Protein AF-A0A0D0MHA0-F1 (afdb_monomer_lite)

Foldseek 3Di:
DAQEDEAAEQDLVVVVVVVCVVQVPPQKDWPDADPVQGKTWIDGPPGNDDIYMYGHDPVNDHGPPHFKDWDWDADPVRDIDIDMGGDDPPDDPDD

Sequence (95 aa):
MLSHVFVGVTYFERDFGFCAALMGEPHLKLRFRDDAKPWAGWRGTDMPRPLFLVGTPFDGHRAALADYHGAYFRDPDGSKLRVCCHTSSNTPSTC

Secondary structure (DSSP, 8-state):
---EEEEE-SSHHHHHHHHHHHT-STTEEEEEEETTTTEEEEEESS---PEEEEE--TTSSPPTTTTEEEEEEE-TT--EEEEEEE--TTS----

Radius of gyration: 13.96 Å; chains: 1; bounding box: 37×34×38 Å

Organism: Variovorax paradoxus (NCBI:txid34073)

Structure (mmCIF, N/CA/C/O backbone):
data_AF-A0A0D0MHA0-F1
#
_entry.id   AF-A0A0D0MHA0-F1
#
loop_
_atom_site.group_PDB
_atom_site.id
_atom_site.type_symbol
_atom_site.label_atom_id
_atom_site.label_alt_id
_atom_site.label_comp_id
_atom_site.label_asym_id
_atom_site.label_entity_id
_atom_site.label_seq_id
_atom_site.pdbx_PDB_ins_code
_atom_site.Cartn_x
_atom_site.Cartn_y
_atom_site.Cartn_z
_atom_site.occupancy
_atom_site.B_iso_or_equiv
_atom_site.auth_seq_id
_atom_site.auth_comp_id
_atom_site.auth_asym_id
_atom_site.auth_atom_id
_atom_site.pdbx_PDB_model_num
ATOM 1 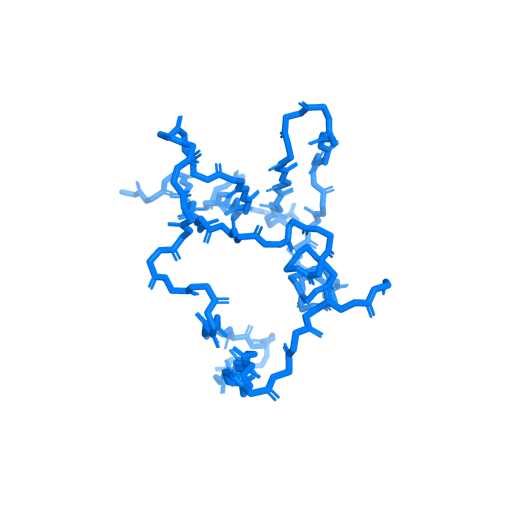N N . MET A 1 1 ? -4.842 19.493 6.382 1.00 66.50 1 MET A N 1
ATOM 2 C CA . MET A 1 1 ? -5.427 18.137 6.505 1.00 66.50 1 MET A CA 1
ATOM 3 C C . MET A 1 1 ? -4.908 17.288 5.352 1.00 66.50 1 MET A C 1
ATOM 5 O O . MET A 1 1 ? -4.965 17.759 4.224 1.00 66.50 1 MET A O 1
ATOM 9 N N . LEU A 1 2 ? -4.362 16.096 5.608 1.00 71.88 2 LEU A N 1
ATOM 10 C CA . LEU A 1 2 ? -3.867 15.212 4.544 1.00 71.88 2 LEU A CA 1
ATOM 11 C C . LEU A 1 2 ? -5.043 14.497 3.871 1.00 71.88 2 LEU A C 1
ATOM 13 O O . LEU A 1 2 ? -5.908 13.950 4.552 1.00 71.88 2 LEU A O 1
ATOM 17 N N . SER A 1 3 ? -5.096 14.515 2.540 1.00 78.44 3 SER A N 1
ATOM 18 C CA . SER A 1 3 ? -6.182 13.879 1.784 1.00 78.44 3 SER A CA 1
ATOM 19 C C . SER A 1 3 ? -5.849 12.444 1.376 1.00 78.44 3 SER A C 1
ATOM 21 O O . SER A 1 3 ? -6.747 11.598 1.349 1.00 78.44 3 SER A O 1
ATOM 23 N N . HIS A 1 4 ? -4.576 12.194 1.065 1.00 80.06 4 HIS A N 1
ATOM 24 C CA . HIS A 1 4 ? -4.017 10.916 0.641 1.00 80.06 4 HIS A CA 1
ATOM 25 C C . HIS A 1 4 ? -2.522 10.899 0.971 1.00 80.06 4 HIS A C 1
ATOM 27 O O . HIS A 1 4 ? -1.887 11.954 1.033 1.00 80.06 4 HIS A O 1
ATOM 33 N N . VAL A 1 5 ? -1.969 9.704 1.126 1.00 85.69 5 VAL A N 1
ATOM 34 C CA . VAL A 1 5 ? -0.529 9.442 1.104 1.00 85.69 5 VAL A CA 1
ATOM 35 C C . VAL A 1 5 ? -0.288 8.429 -0.007 1.00 85.69 5 VAL A C 1
ATOM 37 O O . VAL A 1 5 ? -0.984 7.418 -0.059 1.00 85.69 5 VAL A O 1
ATOM 40 N N . PHE A 1 6 ? 0.658 8.717 -0.901 1.00 86.62 6 PHE A N 1
ATOM 41 C CA . PHE A 1 6 ? 1.036 7.827 -1.998 1.00 86.62 6 PHE A CA 1
ATOM 42 C C . PHE A 1 6 ? 2.461 7.327 -1.788 1.00 86.62 6 PHE A C 1
ATOM 44 O O . PHE A 1 6 ? 3.372 8.127 -1.580 1.00 86.62 6 PHE A O 1
ATOM 51 N N . VAL A 1 7 ? 2.646 6.013 -1.864 1.00 86.25 7 VAL A N 1
ATOM 52 C CA . VAL A 1 7 ? 3.950 5.358 -1.790 1.00 86.25 7 VAL A CA 1
ATOM 53 C C . VAL A 1 7 ? 4.242 4.709 -3.138 1.00 86.25 7 VAL A C 1
ATOM 55 O O . VAL A 1 7 ? 3.512 3.825 -3.586 1.00 86.25 7 VAL A O 1
ATOM 58 N N . GLY A 1 8 ? 5.312 5.165 -3.790 1.00 87.31 8 GLY A N 1
ATOM 59 C CA . GLY A 1 8 ? 5.811 4.550 -5.017 1.00 87.31 8 GLY A CA 1
ATOM 60 C C . GLY A 1 8 ? 6.396 3.168 -4.732 1.00 87.31 8 GLY A C 1
ATOM 61 O O . GLY A 1 8 ? 7.217 3.032 -3.824 1.00 87.31 8 GLY A O 1
ATOM 62 N N . VAL A 1 9 ? 5.994 2.165 -5.509 1.00 87.38 9 VAL A N 1
ATOM 63 C CA . VAL A 1 9 ? 6.487 0.783 -5.399 1.00 87.38 9 VAL A CA 1
ATOM 64 C C . VAL A 1 9 ? 7.131 0.332 -6.702 1.00 87.38 9 VAL A C 1
ATOM 66 O O . VAL A 1 9 ? 6.773 0.814 -7.776 1.00 87.38 9 VAL A O 1
ATOM 69 N N . THR A 1 10 ? 8.098 -0.580 -6.611 1.00 87.38 10 THR A N 1
ATOM 70 C CA . THR A 1 10 ? 8.807 -1.073 -7.801 1.00 87.38 10 THR A CA 1
ATOM 71 C C . THR A 1 10 ? 8.272 -2.414 -8.282 1.00 87.38 10 THR A C 1
ATOM 73 O O . THR A 1 10 ? 8.222 -2.646 -9.487 1.00 87.38 10 THR A O 1
ATOM 76 N N . TYR A 1 11 ? 7.835 -3.280 -7.366 1.00 87.38 11 TYR A N 1
ATOM 77 C CA . TYR A 1 11 ? 7.318 -4.605 -7.685 1.00 87.38 11 TYR A CA 1
ATOM 78 C C . TYR A 1 11 ? 5.882 -4.718 -7.179 1.00 87.38 11 TYR A C 1
ATOM 80 O O . TYR A 1 11 ? 5.636 -5.227 -6.088 1.00 87.38 11 TYR A O 1
ATOM 88 N N . PHE A 1 12 ? 4.932 -4.227 -7.984 1.00 88.69 12 PHE A N 1
ATOM 89 C CA . PHE A 1 12 ? 3.558 -3.988 -7.536 1.00 88.69 12 PHE A CA 1
ATOM 90 C C . PHE A 1 12 ? 2.909 -5.192 -6.848 1.00 88.69 12 PHE A C 1
ATOM 92 O O . PHE A 1 12 ? 2.418 -5.023 -5.742 1.00 88.69 12 PHE A O 1
ATOM 99 N N . GLU A 1 13 ? 2.963 -6.398 -7.421 1.00 89.38 13 GLU A N 1
ATOM 100 C CA . GLU A 1 13 ? 2.363 -7.590 -6.793 1.00 89.38 13 GLU A CA 1
ATOM 101 C C . GLU A 1 13 ? 2.933 -7.887 -5.405 1.00 89.38 13 GLU A C 1
ATOM 103 O O . GLU A 1 13 ? 2.196 -8.124 -4.447 1.00 89.38 13 GLU A O 1
ATOM 108 N N . ARG A 1 14 ? 4.262 -7.841 -5.285 1.00 85.44 14 ARG A N 1
ATOM 109 C CA . ARG A 1 14 ? 4.966 -8.116 -4.033 1.00 85.44 14 ARG A CA 1
ATOM 110 C C . ARG A 1 14 ? 4.637 -7.058 -2.984 1.00 85.44 14 ARG A C 1
ATOM 112 O O . ARG A 1 14 ? 4.284 -7.388 -1.852 1.00 85.44 14 ARG A O 1
ATOM 119 N N . ASP A 1 15 ? 4.771 -5.792 -3.362 1.00 86.19 15 ASP A N 1
ATOM 120 C CA . ASP A 1 15 ? 4.593 -4.664 -2.454 1.00 86.19 15 ASP A CA 1
ATOM 121 C C . ASP A 1 15 ? 3.112 -4.503 -2.067 1.00 86.19 15 ASP A C 1
ATOM 123 O O . ASP A 1 15 ? 2.793 -4.240 -0.905 1.00 86.19 15 ASP A O 1
ATOM 127 N N . PHE A 1 16 ? 2.192 -4.776 -3.000 1.00 89.06 16 PHE A N 1
ATOM 128 C CA . PHE A 1 16 ? 0.766 -4.910 -2.719 1.00 89.06 16 PHE A CA 1
ATOM 129 C C . PHE A 1 16 ? 0.506 -6.031 -1.718 1.00 89.06 16 PHE A C 1
ATOM 131 O O . PHE A 1 16 ? -0.218 -5.792 -0.762 1.00 89.06 16 PHE A O 1
ATOM 138 N N . GLY A 1 17 ? 1.088 -7.222 -1.895 1.00 88.44 17 GLY A N 1
ATOM 139 C CA . GLY A 1 17 ? 0.900 -8.346 -0.973 1.00 88.44 17 GLY A CA 1
ATOM 140 C C . GLY A 1 17 ? 1.307 -8.000 0.461 1.00 88.44 17 GLY A C 1
ATOM 141 O O . GLY A 1 17 ? 0.554 -8.259 1.401 1.00 88.44 17 GLY A O 1
ATOM 142 N N . PHE A 1 18 ? 2.449 -7.328 0.626 1.00 84.81 18 PHE A N 1
ATOM 143 C CA . PHE A 1 18 ? 2.888 -6.817 1.926 1.00 84.81 18 PHE A CA 1
ATOM 144 C C . PHE A 1 18 ? 1.895 -5.802 2.514 1.00 84.81 18 PHE A C 1
ATOM 146 O O . PHE A 1 18 ? 1.456 -5.949 3.657 1.00 84.81 18 PHE A O 1
ATOM 153 N N . CYS A 1 19 ? 1.502 -4.788 1.738 1.00 85.69 19 CYS A N 1
ATOM 154 C CA . CYS A 1 19 ? 0.555 -3.777 2.201 1.00 85.69 19 CYS A CA 1
ATOM 155 C C . CYS A 1 19 ? -0.837 -4.360 2.475 1.00 85.69 19 CYS A C 1
ATOM 157 O O . CYS A 1 19 ? -1.468 -3.977 3.450 1.00 85.69 19 CYS A O 1
ATOM 159 N N . ALA A 1 20 ? -1.317 -5.301 1.669 1.00 87.56 20 ALA A N 1
ATOM 160 C CA . ALA A 1 20 ? -2.611 -5.945 1.846 1.00 87.56 20 ALA A CA 1
ATOM 161 C C . ALA A 1 20 ? -2.652 -6.788 3.124 1.00 87.56 20 ALA A C 1
ATOM 163 O O . ALA A 1 20 ? -3.648 -6.727 3.838 1.00 87.56 20 ALA A O 1
ATOM 164 N N . ALA A 1 21 ? -1.574 -7.511 3.447 1.00 84.50 21 ALA A N 1
ATOM 165 C CA . ALA A 1 21 ? -1.470 -8.248 4.705 1.00 84.50 21 ALA A CA 1
ATOM 166 C C . ALA A 1 21 ? -1.497 -7.303 5.917 1.00 84.50 21 ALA A C 1
ATOM 168 O O . ALA A 1 21 ? -2.228 -7.535 6.873 1.00 84.50 21 ALA A O 1
ATOM 169 N N . LEU A 1 22 ? -0.748 -6.201 5.849 1.00 79.06 22 LEU A N 1
ATOM 170 C CA . LEU A 1 22 ? -0.667 -5.205 6.918 1.00 79.06 22 LEU A CA 1
ATOM 171 C C . LEU A 1 22 ? -1.972 -4.428 7.125 1.00 79.06 22 LEU A C 1
ATOM 173 O O . LEU A 1 22 ? -2.341 -4.083 8.243 1.00 79.06 22 LEU A O 1
ATOM 177 N N . MET A 1 23 ? -2.660 -4.132 6.028 1.00 79.00 23 MET A N 1
ATOM 178 C CA . MET A 1 23 ? -3.886 -3.341 6.008 1.00 79.00 23 MET A CA 1
ATOM 179 C C . MET A 1 23 ? -5.142 -4.222 6.055 1.00 79.00 23 MET A C 1
ATOM 181 O O . MET A 1 23 ? -6.238 -3.687 5.947 1.00 79.00 23 MET A O 1
ATOM 185 N N . GLY A 1 24 ? -4.997 -5.546 6.194 1.00 71.62 24 GLY A N 1
ATOM 186 C CA . GLY A 1 24 ? -6.098 -6.507 6.340 1.00 71.62 24 GLY A CA 1
ATOM 187 C C . GLY A 1 24 ? -6.785 -6.469 7.710 1.00 71.62 24 GLY A C 1
ATOM 188 O O . GLY A 1 24 ? -7.775 -7.167 7.920 1.00 71.62 24 GLY A O 1
ATOM 189 N N . GLU A 1 25 ? -6.284 -5.641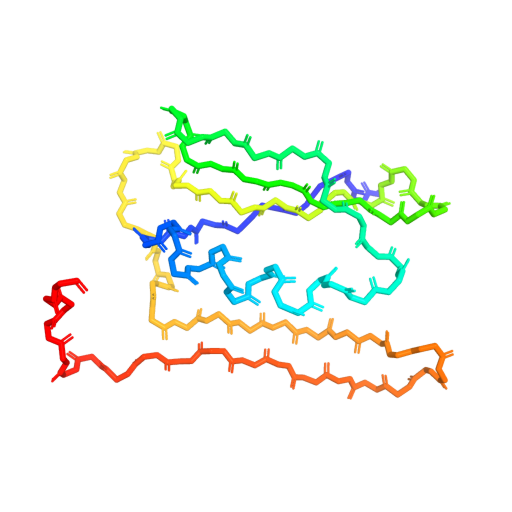 8.626 1.00 69.00 25 GLU A N 1
ATOM 190 C CA . GLU A 1 25 ? -6.909 -5.338 9.911 1.00 69.00 25 GLU A CA 1
ATOM 191 C C . GLU A 1 25 ? -8.258 -4.604 9.725 1.00 69.00 25 GLU A C 1
ATOM 193 O O . GLU A 1 25 ? -8.412 -3.796 8.802 1.00 69.00 25 GLU A O 1
ATOM 198 N N . PRO A 1 26 ? -9.250 -4.811 10.616 1.00 67.62 26 PRO A N 1
ATOM 199 C CA . PRO A 1 26 ? -10.656 -4.422 10.410 1.00 67.62 26 PRO A CA 1
ATOM 200 C C . PRO A 1 26 ? -10.905 -2.919 10.179 1.00 67.62 26 PRO A C 1
ATOM 202 O O . PRO A 1 26 ? -11.987 -2.509 9.741 1.00 67.62 26 PRO A O 1
ATOM 205 N N . HIS A 1 27 ? -9.910 -2.078 10.446 1.00 69.62 27 HIS A N 1
ATOM 206 C CA . HIS A 1 27 ? -10.018 -0.630 10.348 1.00 69.62 27 HIS A CA 1
ATOM 207 C C . HIS A 1 27 ? -9.667 -0.066 8.968 1.00 69.62 27 HIS A C 1
ATOM 209 O O . HIS A 1 27 ? -9.996 1.094 8.717 1.00 69.62 27 HIS A O 1
ATOM 215 N N . LEU A 1 28 ? -9.060 -0.843 8.061 1.00 76.69 28 LEU A N 1
ATOM 216 C CA . LEU A 1 28 ? -8.659 -0.390 6.726 1.00 76.69 28 LEU A CA 1
ATOM 217 C C . LEU A 1 28 ? -9.213 -1.322 5.645 1.00 76.69 28 LEU A C 1
ATOM 219 O O . LEU A 1 28 ? -8.893 -2.497 5.568 1.00 76.69 28 LEU A O 1
ATOM 223 N N . LYS A 1 29 ? -10.062 -0.786 4.767 1.00 83.94 29 LYS A N 1
ATOM 224 C CA . LYS A 1 29 ? -10.681 -1.550 3.677 1.00 83.94 29 LYS A CA 1
ATOM 225 C C . LYS A 1 29 ? -9.997 -1.242 2.357 1.00 83.94 29 LYS A C 1
ATOM 227 O O . LYS A 1 29 ? -9.839 -0.067 2.005 1.00 83.94 29 LYS A O 1
ATOM 232 N N . LEU A 1 30 ? -9.650 -2.289 1.606 1.00 90.00 30 LEU A N 1
ATOM 233 C CA . LEU A 1 30 ? -9.241 -2.152 0.210 1.00 90.00 30 LEU A CA 1
ATOM 234 C C . LEU A 1 30 ? -10.410 -1.556 -0.580 1.00 90.00 30 LEU A C 1
ATOM 236 O O . LEU A 1 30 ? -11.516 -2.095 -0.583 1.00 90.00 30 LEU A O 1
ATOM 240 N N . ARG A 1 31 ? -10.175 -0.411 -1.215 1.00 88.69 31 ARG A N 1
ATOM 241 C CA . ARG A 1 31 ? -11.202 0.327 -1.954 1.00 88.69 31 ARG A CA 1
ATOM 242 C C . ARG A 1 31 ? -11.137 0.046 -3.446 1.00 88.69 31 ARG A C 1
ATOM 244 O O . ARG A 1 31 ? -12.175 0.008 -4.097 1.00 88.69 31 ARG A O 1
ATOM 251 N N . PHE A 1 32 ? -9.930 -0.090 -3.974 1.00 91.88 32 PHE A N 1
ATOM 252 C CA . PHE A 1 32 ? -9.697 -0.439 -5.364 1.00 91.88 32 PHE A CA 1
ATOM 253 C C . PHE A 1 32 ? -8.308 -1.056 -5.518 1.00 91.88 32 PHE A C 1
ATOM 255 O O . PHE A 1 32 ? -7.400 -0.786 -4.725 1.00 91.88 32 PHE A O 1
ATOM 262 N N . ARG A 1 33 ? -8.171 -1.838 -6.582 1.00 93.62 33 ARG A N 1
ATOM 263 C CA . ARG A 1 33 ? -6.925 -2.311 -7.170 1.00 93.62 33 ARG A CA 1
ATOM 264 C C . ARG A 1 33 ? -7.138 -2.306 -8.680 1.00 93.62 33 ARG A C 1
ATOM 266 O O . ARG A 1 33 ? -8.202 -2.717 -9.137 1.00 93.62 33 ARG A O 1
ATOM 273 N N . ASP A 1 34 ? -6.168 -1.795 -9.417 1.00 91.19 34 ASP A N 1
ATOM 274 C CA . ASP A 1 34 ? -6.185 -1.757 -10.876 1.00 91.19 34 ASP A CA 1
ATOM 275 C C . ASP A 1 34 ? -4.810 -2.199 -11.372 1.00 91.19 34 ASP A C 1
ATOM 277 O O . ASP A 1 34 ? -3.812 -1.515 -11.146 1.00 91.19 34 ASP A O 1
ATOM 281 N N . ASP A 1 35 ? -4.776 -3.371 -12.004 1.00 88.81 35 ASP A N 1
ATOM 282 C CA . ASP A 1 35 ? -3.553 -3.994 -12.508 1.00 88.81 35 ASP A CA 1
ATOM 283 C C . ASP A 1 35 ? -3.148 -3.446 -13.888 1.00 88.81 35 ASP A C 1
ATOM 285 O O . ASP A 1 35 ? -1.983 -3.543 -14.266 1.00 88.81 35 ASP A O 1
ATOM 289 N N . ALA A 1 36 ? -4.076 -2.830 -14.637 1.00 88.00 36 ALA A N 1
ATOM 290 C CA . ALA A 1 36 ? -3.768 -2.188 -15.919 1.00 88.00 36 ALA A CA 1
ATOM 291 C C . ALA A 1 36 ? -2.983 -0.884 -15.716 1.00 88.00 36 ALA A C 1
ATOM 293 O O . ALA A 1 36 ? -2.165 -0.496 -16.551 1.00 88.00 36 ALA A O 1
ATOM 294 N N . LYS A 1 37 ? -3.207 -0.225 -14.579 1.00 87.00 37 LYS A N 1
ATOM 295 C CA . LYS A 1 37 ? -2.403 0.890 -14.085 1.00 87.00 37 LYS A CA 1
ATOM 296 C C . LYS A 1 37 ? -1.927 0.548 -12.670 1.00 87.00 37 LYS A C 1
ATOM 298 O O . LYS A 1 37 ? -2.493 1.105 -11.751 1.00 87.00 37 LYS A O 1
ATOM 303 N N . PRO A 1 38 ? -0.925 -0.323 -12.468 1.00 88.69 38 PRO A N 1
ATOM 304 C CA . PRO A 1 38 ? -0.645 -1.021 -11.204 1.00 88.69 38 PRO A CA 1
ATOM 305 C C . PRO A 1 38 ? -0.618 -0.107 -9.967 1.00 88.69 38 PRO A C 1
ATOM 307 O O . PRO A 1 38 ? 0.404 0.491 -9.611 1.00 88.69 38 PRO A O 1
ATOM 310 N N . TRP A 1 39 ? -1.778 0.004 -9.316 1.00 93.19 39 TRP A N 1
ATOM 311 C CA . TRP A 1 39 ? -1.997 0.773 -8.094 1.00 93.19 39 TRP A CA 1
ATOM 312 C C . TRP A 1 39 ? -3.185 0.238 -7.293 1.00 93.19 39 TRP A C 1
ATOM 314 O O . TRP A 1 39 ? -4.120 -0.371 -7.817 1.00 93.19 39 TRP A O 1
ATOM 324 N N . ALA A 1 40 ? -3.154 0.485 -5.991 1.00 93.62 40 ALA A N 1
ATOM 325 C CA . ALA A 1 40 ? -4.205 0.107 -5.064 1.00 93.62 40 ALA A CA 1
ATOM 326 C C . ALA A 1 40 ? -4.357 1.156 -3.965 1.00 93.62 40 ALA A C 1
ATOM 328 O O . ALA A 1 40 ? -3.432 1.919 -3.668 1.00 93.62 40 ALA A O 1
ATOM 329 N N . GLY A 1 41 ? -5.538 1.185 -3.350 1.00 91.19 41 GLY A N 1
ATOM 330 C CA . GLY A 1 41 ? -5.846 2.145 -2.302 1.00 91.19 41 GLY A CA 1
ATOM 331 C C . GLY A 1 41 ? -6.692 1.576 -1.176 1.00 91.19 41 GLY A C 1
ATOM 332 O O . GLY A 1 41 ? -7.707 0.922 -1.420 1.00 91.19 41 GLY A O 1
ATOM 333 N N . TRP A 1 42 ? -6.323 1.911 0.059 1.00 90.56 42 TRP A N 1
ATOM 334 C CA . TRP A 1 42 ? -7.064 1.587 1.277 1.00 90.56 42 TRP A CA 1
ATOM 335 C C . TRP A 1 42 ? -7.672 2.837 1.901 1.00 90.56 42 TRP A C 1
ATOM 337 O O . TRP A 1 42 ? -7.127 3.943 1.812 1.00 90.56 42 TRP A O 1
ATOM 347 N N . ARG A 1 43 ? -8.814 2.652 2.561 1.00 87.19 43 ARG A N 1
ATOM 348 C CA . ARG A 1 43 ? -9.530 3.703 3.286 1.00 87.19 43 ARG A CA 1
ATOM 349 C C . ARG A 1 43 ? -9.951 3.197 4.659 1.00 87.19 43 ARG A C 1
ATOM 351 O O . ARG A 1 43 ? -10.362 2.046 4.778 1.00 87.19 43 ARG A O 1
ATOM 358 N N . GLY A 1 44 ? -9.905 4.074 5.661 1.00 79.44 44 GLY A N 1
ATOM 359 C CA . GLY A 1 44 ? -10.455 3.773 6.979 1.00 79.44 44 GLY A CA 1
ATOM 360 C C . GLY A 1 44 ? -11.954 3.463 6.905 1.00 79.44 44 GLY A C 1
ATOM 361 O O . GLY A 1 44 ? -12.675 4.127 6.157 1.00 79.44 44 GLY A O 1
ATOM 362 N N . THR A 1 45 ? -12.429 2.469 7.658 1.00 72.56 45 THR A N 1
ATOM 363 C CA . THR A 1 45 ? -13.856 2.082 7.673 1.00 72.56 45 THR A CA 1
ATOM 364 C C . THR A 1 45 ? -14.762 3.265 8.040 1.00 72.56 45 THR A C 1
ATOM 366 O O . THR A 1 45 ? -15.763 3.485 7.360 1.00 72.56 45 THR A O 1
ATOM 369 N N . ASP A 1 46 ? -14.325 4.094 8.994 1.00 75.88 46 ASP A N 1
ATOM 370 C CA . ASP A 1 46 ? -15.080 5.248 9.513 1.00 75.88 46 ASP A CA 1
ATOM 371 C C . ASP A 1 46 ? -14.422 6.599 9.192 1.00 75.88 46 ASP A C 1
ATOM 373 O O . ASP A 1 46 ? -14.837 7.650 9.674 1.00 75.88 46 ASP A O 1
ATOM 377 N N . MET A 1 47 ? -13.378 6.584 8.359 1.00 69.38 47 MET A N 1
ATOM 378 C CA . MET A 1 47 ? -12.596 7.770 8.017 1.00 69.38 47 MET A CA 1
ATOM 379 C C . MET A 1 47 ? -12.536 7.917 6.496 1.00 69.38 47 MET A C 1
ATOM 381 O O . MET A 1 47 ? -11.859 7.131 5.826 1.00 69.38 47 MET A O 1
ATOM 385 N N . PRO A 1 48 ? -13.190 8.935 5.900 1.00 68.06 48 PRO A N 1
ATOM 386 C CA . PRO A 1 48 ? -13.174 9.101 4.451 1.00 68.06 48 PRO A CA 1
ATOM 387 C C . PRO A 1 48 ? -11.766 9.402 3.909 1.00 68.06 48 PRO A C 1
ATOM 389 O O . PRO A 1 48 ? -11.521 9.184 2.718 1.00 68.06 48 PRO A O 1
ATOM 392 N N . ARG A 1 49 ? -10.864 9.919 4.763 1.00 68.12 49 ARG A N 1
ATOM 393 C CA . ARG A 1 49 ? -9.493 10.359 4.459 1.00 68.12 49 ARG A CA 1
ATOM 394 C C . ARG A 1 49 ? -8.591 10.277 5.709 1.00 68.12 49 ARG A C 1
ATOM 396 O O . ARG A 1 49 ? -9.119 10.383 6.815 1.00 68.12 49 ARG A O 1
ATOM 403 N N . PRO A 1 50 ? -7.258 10.199 5.544 1.00 61.47 50 PRO A N 1
ATOM 404 C CA . PRO A 1 50 ? -6.541 10.061 4.277 1.00 61.47 50 PRO A CA 1
ATOM 405 C C . PRO A 1 50 ? -6.669 8.656 3.682 1.00 61.47 50 PRO A C 1
ATOM 407 O O . PRO A 1 50 ? -6.814 7.672 4.400 1.00 61.47 50 PRO A O 1
ATOM 410 N N . LEU A 1 51 ? -6.623 8.571 2.354 1.00 77.69 51 LEU A N 1
ATOM 411 C CA . LEU A 1 51 ? -6.419 7.293 1.668 1.00 77.69 51 LEU A CA 1
ATOM 412 C C . LEU A 1 51 ? -4.934 6.932 1.700 1.00 77.69 51 LEU A C 1
ATOM 414 O O . LEU A 1 51 ? -4.083 7.800 1.495 1.00 77.69 51 LEU A O 1
ATOM 418 N N . PHE A 1 52 ? -4.638 5.657 1.907 1.00 86.69 52 PHE A N 1
ATOM 419 C CA . PHE A 1 52 ? -3.299 5.117 1.705 1.00 86.69 52 PHE A CA 1
ATOM 420 C C . PHE A 1 52 ? -3.240 4.493 0.317 1.00 86.69 52 PHE A C 1
ATOM 422 O O . PHE A 1 52 ? -4.065 3.634 0.011 1.00 86.69 52 PHE A O 1
ATOM 429 N N . LEU A 1 53 ? -2.320 4.953 -0.527 1.00 89.50 53 LEU A N 1
ATOM 430 C CA . LEU A 1 53 ? -2.181 4.520 -1.912 1.00 89.50 53 LEU A CA 1
ATOM 431 C C . LEU A 1 53 ? -0.790 3.933 -2.142 1.00 89.50 53 LEU A C 1
ATOM 433 O O . LEU A 1 53 ? 0.206 4.518 -1.715 1.00 89.50 53 LEU A O 1
ATOM 437 N N . VAL A 1 54 ? -0.733 2.826 -2.875 1.00 91.12 54 VAL A N 1
ATOM 438 C CA . VAL A 1 54 ? 0.510 2.264 -3.416 1.00 91.12 54 VAL A CA 1
ATOM 439 C C . VAL A 1 54 ? 0.376 2.123 -4.921 1.00 91.12 54 VAL A C 1
ATOM 441 O O . VAL A 1 54 ? -0.703 1.793 -5.409 1.00 91.12 54 VAL A O 1
ATOM 444 N N . GLY A 1 55 ? 1.446 2.368 -5.665 1.00 90.81 55 GLY A N 1
ATOM 445 C CA . GLY A 1 55 ? 1.447 2.155 -7.109 1.00 90.81 55 GLY A CA 1
ATOM 446 C C . GLY A 1 55 ? 2.785 2.477 -7.749 1.00 90.81 55 GLY A C 1
ATOM 447 O O . GLY A 1 55 ? 3.677 3.035 -7.105 1.00 90.81 55 GLY A O 1
ATOM 448 N N . THR A 1 56 ? 2.932 2.118 -9.018 1.00 89.62 56 THR A N 1
ATOM 449 C CA . THR A 1 56 ? 4.145 2.446 -9.774 1.00 89.62 56 THR A CA 1
ATOM 450 C C . THR A 1 56 ? 4.323 3.967 -9.888 1.00 89.62 56 THR A C 1
ATOM 452 O O . THR A 1 56 ? 3.327 4.670 -10.107 1.00 89.62 56 THR A O 1
ATOM 455 N N . PRO A 1 57 ? 5.554 4.500 -9.755 1.00 86.94 57 PRO A N 1
ATOM 456 C CA . PRO A 1 57 ? 5.829 5.919 -9.959 1.00 86.94 57 PRO A CA 1
ATOM 457 C C . PRO A 1 57 ? 5.314 6.426 -11.309 1.00 86.94 57 PRO A C 1
ATOM 459 O O . PRO A 1 57 ? 5.392 5.736 -12.324 1.00 86.94 57 PRO A O 1
ATOM 462 N N . PHE A 1 58 ? 4.766 7.643 -11.317 1.00 85.50 58 PHE A N 1
ATOM 463 C CA . PHE A 1 58 ? 4.126 8.215 -12.508 1.00 85.50 58 PHE A CA 1
ATOM 464 C C . PHE A 1 58 ? 5.117 8.498 -13.646 1.00 85.50 58 PHE A C 1
ATOM 466 O O . PHE A 1 58 ? 4.716 8.556 -14.804 1.00 85.50 58 PHE A O 1
ATOM 473 N N . ASP A 1 59 ? 6.387 8.711 -13.306 1.00 87.31 59 ASP A N 1
ATOM 474 C CA . ASP A 1 59 ? 7.484 9.000 -14.229 1.00 87.31 59 ASP A CA 1
ATOM 475 C C . ASP A 1 59 ? 8.066 7.728 -14.872 1.00 87.31 59 ASP A C 1
ATOM 477 O O . ASP A 1 59 ? 8.941 7.812 -15.730 1.00 87.31 59 ASP A O 1
ATOM 481 N N . GLY A 1 60 ? 7.571 6.548 -14.481 1.00 81.88 60 GLY A N 1
ATOM 482 C CA . GLY A 1 60 ? 8.022 5.257 -14.993 1.00 81.88 60 GLY A CA 1
ATOM 483 C C . GLY A 1 60 ? 9.385 4.812 -14.459 1.00 81.88 60 GLY A C 1
ATOM 484 O O . GLY A 1 60 ? 9.877 3.756 -14.860 1.00 81.88 60 GLY A O 1
ATOM 485 N N . HIS A 1 61 ? 10.003 5.573 -13.554 1.00 84.94 61 HIS A N 1
ATOM 486 C CA . HIS A 1 61 ? 11.249 5.174 -12.913 1.00 84.94 61 HIS A CA 1
ATOM 487 C C . HIS A 1 61 ? 10.988 4.208 -11.747 1.00 84.94 61 HIS A C 1
ATOM 489 O O . HIS A 1 61 ? 9.884 4.123 -11.205 1.00 84.94 61 HIS A O 1
ATOM 495 N N . ARG A 1 62 ? 12.018 3.451 -11.337 1.00 81.38 62 ARG A N 1
ATOM 496 C CA . ARG A 1 62 ? 11.934 2.631 -10.115 1.00 81.38 62 ARG A CA 1
ATOM 497 C C . ARG A 1 62 ? 11.728 3.545 -8.911 1.00 81.38 62 ARG A C 1
ATOM 499 O O . ARG A 1 62 ? 12.288 4.639 -8.850 1.00 81.38 62 ARG A O 1
ATOM 506 N N . ALA A 1 63 ? 10.981 3.068 -7.920 1.00 81.25 63 ALA A N 1
ATOM 507 C CA . ALA A 1 63 ? 10.853 3.798 -6.671 1.00 81.25 63 ALA A CA 1
ATOM 508 C C . ALA A 1 63 ? 12.235 3.932 -6.010 1.00 81.25 63 ALA A C 1
ATOM 510 O O . ALA A 1 63 ? 12.976 2.954 -5.901 1.00 81.25 63 ALA A O 1
ATOM 511 N N . ALA A 1 64 ? 12.570 5.132 -5.531 1.00 73.75 64 ALA A N 1
ATOM 512 C CA . ALA A 1 64 ? 13.862 5.405 -4.895 1.00 73.75 64 ALA A CA 1
ATOM 513 C C . ALA A 1 64 ? 14.127 4.534 -3.648 1.00 73.75 64 ALA A C 1
ATOM 515 O O . ALA A 1 64 ? 15.276 4.311 -3.282 1.00 73.75 64 ALA A O 1
ATOM 516 N N . LEU A 1 65 ? 13.066 4.020 -3.013 1.00 72.06 65 LEU A N 1
ATOM 517 C CA . LEU A 1 65 ? 13.108 3.131 -1.848 1.00 72.06 65 LEU A CA 1
ATOM 518 C C . LEU A 1 65 ? 12.591 1.724 -2.195 1.00 72.06 65 LEU A C 1
ATOM 520 O O . LEU A 1 65 ? 11.801 1.152 -1.455 1.00 72.06 65 LEU A O 1
ATOM 524 N N . ALA A 1 66 ? 13.004 1.171 -3.339 1.00 68.94 66 ALA A N 1
ATOM 525 C CA . ALA A 1 66 ? 12.544 -0.143 -3.804 1.00 68.94 66 ALA A CA 1
ATOM 526 C C . ALA A 1 66 ? 12.821 -1.296 -2.820 1.00 68.94 66 ALA A C 1
ATOM 528 O O . ALA A 1 66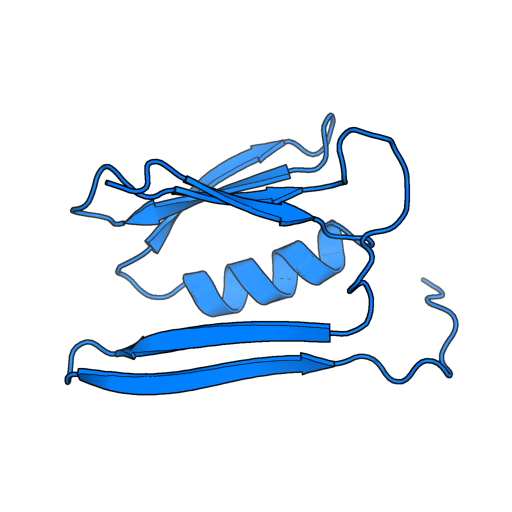 ? 12.098 -2.288 -2.825 1.00 68.94 66 ALA A O 1
ATOM 529 N N . ASP A 1 67 ? 13.865 -1.170 -1.997 1.00 73.94 67 ASP A N 1
ATOM 530 C CA . ASP A 1 67 ? 14.337 -2.250 -1.125 1.00 73.94 67 ASP A CA 1
ATOM 531 C C . ASP A 1 67 ? 13.924 -2.084 0.342 1.00 73.94 67 ASP A C 1
ATOM 533 O O . ASP A 1 67 ? 14.253 -2.927 1.178 1.00 73.94 67 ASP A O 1
ATOM 537 N N . TYR A 1 68 ? 13.210 -1.003 0.674 1.00 71.38 68 TYR A N 1
ATOM 538 C CA . TYR A 1 68 ? 12.769 -0.727 2.036 1.00 71.38 68 TYR A CA 1
ATOM 539 C C . TYR A 1 68 ? 11.394 -0.059 2.063 1.00 71.38 68 TYR A C 1
ATOM 541 O O . TYR A 1 68 ? 11.222 1.076 1.619 1.00 71.38 68 TYR A O 1
ATOM 549 N N . HIS A 1 69 ? 10.436 -0.723 2.706 1.00 72.06 69 HIS A N 1
ATOM 550 C CA . HIS A 1 69 ? 9.124 -0.169 3.017 1.00 72.06 69 HIS A CA 1
ATOM 551 C C . HIS A 1 69 ? 8.894 -0.250 4.521 1.00 72.06 69 HIS A C 1
ATOM 553 O O . HIS A 1 69 ? 8.958 -1.328 5.100 1.00 72.06 69 HIS A O 1
ATOM 559 N N . GLY A 1 70 ? 8.619 0.880 5.167 1.00 70.88 70 GLY A N 1
ATOM 560 C CA . GLY A 1 70 ? 8.367 0.943 6.603 1.00 70.88 70 GLY A CA 1
ATOM 561 C C . GLY A 1 70 ? 7.168 1.822 6.917 1.00 70.88 70 GLY A C 1
ATOM 562 O O . GLY A 1 70 ? 6.987 2.871 6.301 1.00 70.88 70 GLY A O 1
ATOM 563 N N . ALA A 1 71 ? 6.360 1.409 7.888 1.00 71.62 71 ALA A N 1
ATOM 564 C CA . ALA A 1 71 ? 5.245 2.198 8.384 1.00 71.62 71 ALA A CA 1
ATOM 565 C C . ALA A 1 71 ? 5.035 1.985 9.890 1.00 71.62 71 ALA A C 1
ATOM 567 O O . ALA A 1 71 ? 5.416 0.963 10.469 1.00 71.62 71 ALA A O 1
ATOM 568 N N . TYR A 1 72 ? 4.442 2.996 10.522 1.00 71.12 72 TYR A N 1
ATOM 569 C CA . TYR A 1 72 ? 4.016 2.950 11.914 1.00 71.12 72 TYR A CA 1
ATOM 570 C C . TYR A 1 72 ? 2.498 2.945 11.967 1.00 71.12 72 TYR A C 1
ATOM 572 O O . TYR A 1 72 ? 1.854 3.804 11.364 1.00 71.12 72 TYR A O 1
ATOM 580 N N . PHE A 1 73 ? 1.953 2.025 12.747 1.00 70.94 73 PHE A N 1
ATOM 581 C CA . PHE A 1 73 ? 0.529 1.920 13.020 1.00 70.94 73 PHE A CA 1
ATOM 582 C C . PHE A 1 73 ? 0.306 2.059 14.513 1.00 70.94 73 PHE A C 1
ATOM 584 O O . PHE A 1 73 ? 1.212 1.832 15.323 1.00 70.94 73 PHE A O 1
ATOM 591 N N . ARG A 1 74 ? -0.911 2.450 14.873 1.00 72.25 74 ARG A N 1
ATOM 592 C CA . ARG A 1 74 ? -1.407 2.209 16.218 1.00 72.25 74 ARG A CA 1
ATOM 593 C C . ARG A 1 74 ? -2.448 1.113 16.156 1.00 72.25 74 ARG A C 1
ATOM 595 O O . ARG A 1 74 ? -3.302 1.155 15.273 1.00 72.25 74 ARG A O 1
ATOM 602 N N . ASP A 1 75 ? -2.329 0.149 17.056 1.00 72.44 75 ASP A N 1
ATOM 603 C CA . ASP A 1 75 ? -3.404 -0.803 17.303 1.00 72.44 75 ASP A CA 1
ATOM 604 C C . ASP A 1 75 ? -4.583 -0.092 18.014 1.00 72.44 75 ASP A C 1
ATOM 606 O O . ASP A 1 75 ? -4.452 1.077 18.414 1.00 72.44 75 ASP A O 1
ATOM 610 N N . PRO A 1 76 ? -5.745 -0.753 18.160 1.00 69.25 76 PRO A N 1
ATOM 611 C CA . PRO A 1 76 ? -6.886 -0.189 18.883 1.00 69.25 76 PRO A CA 1
ATOM 612 C C . PRO A 1 76 ? -6.586 0.186 20.342 1.00 69.25 76 PRO A C 1
ATOM 614 O O . PRO A 1 76 ? -7.197 1.117 20.865 1.00 69.25 76 PRO A O 1
ATOM 617 N N . ASP A 1 77 ? -5.615 -0.480 20.971 1.00 79.44 77 ASP A N 1
ATOM 618 C CA . ASP A 1 77 ? -5.190 -0.231 22.354 1.00 79.44 77 ASP A CA 1
ATOM 619 C C . ASP A 1 77 ? -4.214 0.960 22.471 1.00 79.44 77 ASP A C 1
ATOM 621 O O . ASP A 1 77 ? -3.844 1.396 23.564 1.00 79.44 77 ASP A O 1
ATOM 625 N N . GLY A 1 78 ? -3.809 1.538 21.337 1.00 75.12 78 GLY A N 1
ATOM 626 C CA . GLY A 1 78 ? -2.927 2.693 21.248 1.00 75.12 78 GLY A CA 1
ATOM 627 C C . GLY A 1 78 ? -1.431 2.364 21.243 1.00 75.12 78 GLY A C 1
ATOM 628 O O . GLY A 1 78 ? -0.619 3.304 21.170 1.00 75.12 78 GLY A O 1
ATOM 629 N N . SER A 1 79 ? -1.041 1.087 21.268 1.00 80.62 79 SER A N 1
ATOM 630 C CA . SER A 1 79 ? 0.347 0.638 21.124 1.00 80.62 79 SER A CA 1
ATOM 631 C C . SER A 1 79 ? 0.885 1.013 19.750 1.00 80.62 79 SER A C 1
ATOM 633 O O . SER A 1 79 ? 0.187 0.947 18.741 1.00 80.62 79 SER A O 1
ATOM 635 N N . LYS A 1 80 ? 2.158 1.411 19.682 1.00 75.38 80 LYS A N 1
ATOM 636 C CA . LYS A 1 80 ? 2.816 1.718 18.407 1.00 75.38 80 LYS A CA 1
ATOM 637 C C . LYS A 1 80 ? 3.432 0.453 17.825 1.00 75.38 80 LYS A C 1
ATOM 639 O O . LYS A 1 80 ? 4.433 -0.033 18.344 1.00 75.38 80 LYS A O 1
ATOM 644 N N . LEU A 1 81 ? 2.888 -0.014 16.710 1.00 71.81 81 LEU A N 1
ATOM 645 C CA . LEU A 1 81 ? 3.457 -1.100 15.924 1.00 71.81 81 LEU A CA 1
ATOM 646 C C . LEU A 1 81 ? 4.323 -0.513 14.811 1.00 71.81 81 LEU A C 1
ATOM 648 O O . LEU A 1 81 ? 3.887 0.361 14.060 1.00 71.81 81 LEU A O 1
ATOM 652 N N . ARG A 1 82 ? 5.565 -0.987 14.706 1.00 78.75 82 ARG A N 1
ATOM 653 C CA . ARG A 1 82 ? 6.446 -0.698 13.571 1.00 78.75 82 ARG A CA 1
ATOM 654 C C . ARG A 1 82 ? 6.490 -1.939 12.697 1.00 78.75 82 ARG A C 1
ATOM 656 O O . ARG A 1 82 ? 6.860 -3.003 13.181 1.00 78.75 82 ARG A O 1
ATOM 663 N N . VAL A 1 83 ? 6.190 -1.775 11.416 1.00 73.50 83 VAL A N 1
ATOM 664 C CA . VAL A 1 83 ? 6.334 -2.847 10.432 1.00 73.50 83 VAL A CA 1
ATOM 665 C C . VAL A 1 83 ? 7.257 -2.357 9.333 1.00 73.50 83 VAL A C 1
ATOM 667 O O . VAL A 1 83 ? 7.081 -1.251 8.818 1.00 73.50 83 VAL A O 1
ATOM 670 N N . CYS A 1 84 ? 8.259 -3.161 8.991 1.00 79.50 84 CYS A N 1
ATOM 671 C CA . CYS A 1 84 ? 9.114 -2.900 7.847 1.00 79.50 84 CYS A CA 1
ATOM 672 C C . CYS A 1 84 ? 9.348 -4.166 7.028 1.00 79.50 84 CYS A C 1
ATOM 674 O O . CYS A 1 84 ? 9.588 -5.239 7.575 1.00 79.50 84 CYS A O 1
ATOM 676 N N . CYS A 1 85 ? 9.313 -4.009 5.713 1.00 74.31 85 CYS A N 1
ATOM 677 C CA . CYS A 1 85 ? 9.808 -4.970 4.751 1.00 74.31 85 CYS A CA 1
ATOM 678 C C . CYS A 1 85 ? 11.138 -4.443 4.216 1.00 74.31 85 CYS A C 1
ATOM 680 O O . CYS A 1 85 ? 11.205 -3.305 3.750 1.00 74.31 85 CYS A O 1
ATOM 682 N N . HIS A 1 86 ? 12.185 -5.260 4.285 1.00 75.94 86 HIS A N 1
ATOM 683 C CA . HIS A 1 86 ? 13.449 -4.983 3.619 1.00 75.94 86 HIS A CA 1
ATOM 684 C C . HIS A 1 86 ? 13.821 -6.171 2.738 1.00 75.94 86 HIS A C 1
ATOM 686 O O . HIS A 1 86 ? 13.657 -7.325 3.139 1.00 75.94 86 HIS A O 1
ATOM 692 N N . THR A 1 87 ? 14.316 -5.900 1.537 1.00 65.81 87 THR A N 1
ATOM 693 C CA . THR A 1 87 ? 14.948 -6.918 0.693 1.00 65.81 87 THR A CA 1
ATOM 694 C C . THR A 1 87 ? 16.451 -6.785 0.767 1.00 65.81 87 THR A C 1
ATOM 696 O O . THR A 1 87 ? 17.007 -5.693 0.692 1.00 65.81 87 THR A O 1
ATOM 699 N N . SER A 1 88 ? 17.124 -7.923 0.904 1.00 54.09 88 SER A N 1
ATOM 700 C CA . SER A 1 88 ? 18.558 -7.996 0.660 1.00 54.09 88 SER A CA 1
ATOM 701 C C . SER A 1 88 ? 18.784 -7.754 -0.830 1.00 54.09 88 SER A C 1
ATOM 703 O O . SER A 1 88 ? 18.217 -8.467 -1.656 1.00 54.09 88 SER A O 1
ATOM 705 N N . SER A 1 89 ? 19.638 -6.797 -1.187 1.00 55.34 89 SER A N 1
ATOM 706 C CA . SER A 1 89 ? 19.978 -6.439 -2.576 1.00 55.34 89 SER A CA 1
ATOM 707 C C . SER A 1 89 ? 20.689 -7.549 -3.373 1.00 55.34 89 SER A C 1
ATOM 709 O O . SER A 1 89 ? 21.166 -7.305 -4.477 1.00 55.34 89 SER A O 1
ATOM 711 N N . ASN A 1 90 ? 20.775 -8.769 -2.832 1.00 49.94 90 ASN A N 1
ATOM 712 C CA . ASN A 1 90 ? 21.588 -9.860 -3.361 1.00 49.94 90 ASN A CA 1
ATOM 713 C C . ASN A 1 90 ? 20.770 -11.060 -3.866 1.00 49.94 90 ASN A C 1
ATOM 715 O O . ASN A 1 90 ? 21.269 -12.183 -3.904 1.00 49.94 90 ASN A O 1
ATOM 719 N N . THR A 1 91 ? 19.505 -10.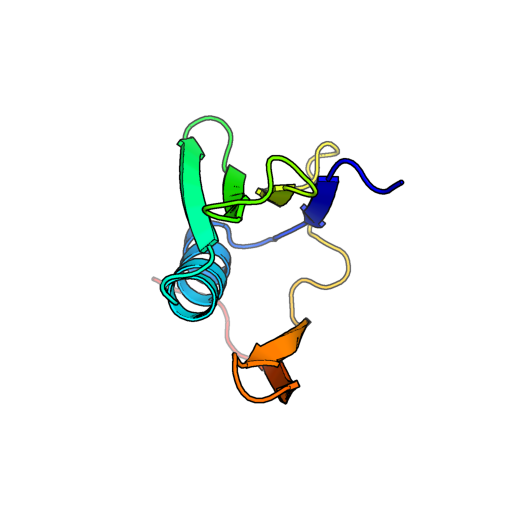863 -4.235 1.00 46.34 91 THR A N 1
ATOM 720 C CA . THR A 1 91 ? 18.721 -11.918 -4.889 1.00 46.34 91 THR A CA 1
ATOM 721 C C . THR A 1 91 ? 1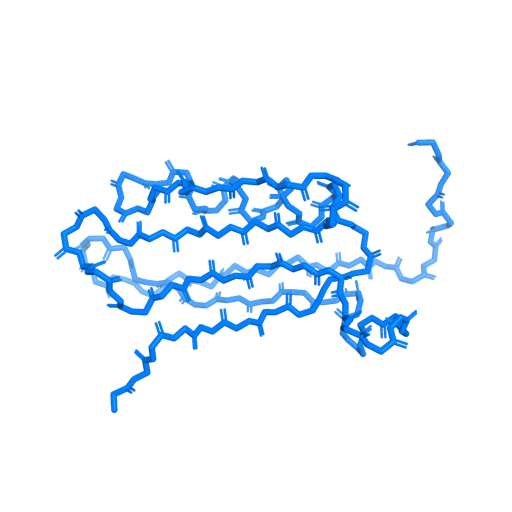8.021 -11.342 -6.114 1.00 46.34 91 THR A C 1
ATOM 723 O O . THR A 1 91 ? 17.154 -10.479 -5.955 1.00 46.34 91 THR A O 1
ATOM 726 N N . PRO A 1 92 ? 18.382 -11.775 -7.339 1.00 46.94 92 PRO A N 1
ATOM 727 C CA . PRO A 1 92 ? 17.598 -11.434 -8.510 1.00 46.94 92 PRO A CA 1
ATOM 728 C C . PRO A 1 92 ? 16.204 -12.025 -8.315 1.00 46.94 92 PRO A C 1
ATOM 730 O O . PRO A 1 92 ? 16.045 -13.205 -8.008 1.00 46.94 92 PRO A O 1
ATOM 733 N N . SER A 1 93 ? 15.195 -11.173 -8.435 1.00 49.41 93 SER A N 1
ATOM 734 C CA . SER A 1 93 ? 13.793 -11.564 -8.436 1.00 49.41 93 SER A CA 1
ATOM 735 C C . SER A 1 93 ? 13.551 -12.412 -9.688 1.00 49.41 93 SER A C 1
ATOM 737 O O . SER A 1 93 ? 13.302 -11.874 -10.763 1.00 49.41 93 SER A O 1
ATOM 739 N N . THR A 1 94 ? 13.707 -13.730 -9.583 1.00 42.22 94 THR A N 1
ATOM 740 C CA . THR A 1 94 ? 13.284 -14.677 -10.618 1.00 42.22 94 THR A CA 1
ATOM 741 C C . THR A 1 94 ? 12.127 -15.518 -10.110 1.00 42.22 94 THR A C 1
ATOM 743 O O . THR A 1 94 ? 12.276 -16.222 -9.110 1.00 42.22 94 THR A O 1
ATOM 746 N N . CYS A 1 95 ? 11.068 -15.479 -10.922 1.00 32.81 95 CYS A N 1
ATOM 747 C CA . CYS A 1 95 ? 9.823 -16.244 -10.926 1.00 32.81 95 CYS A CA 1
ATOM 748 C C . CYS A 1 95 ? 8.663 -15.677 -10.103 1.00 32.81 95 CYS A C 1
ATOM 750 O O . CYS A 1 95 ? 8.722 -15.7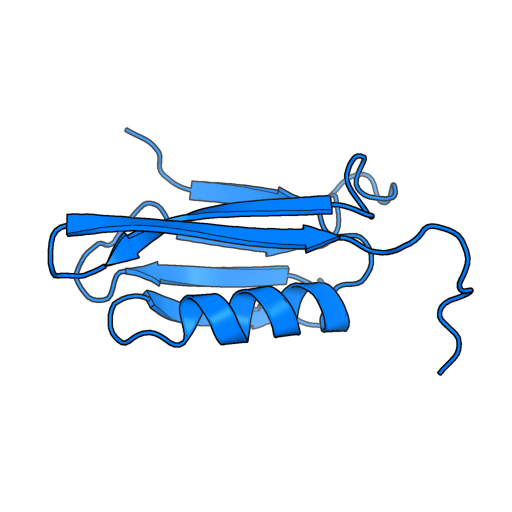07 -8.857 1.00 32.81 95 CYS A O 1
#

pLDDT: mean 77.71, std 12.32, range [32.81, 93.62]